Protein AF-A0A7C4WQ08-F1 (afdb_monomer)

Solvent-accessible surface area (backbone atoms only — not comparable to full-atom values): 6028 Å² total; per-residue (Å²): 143,66,75,68,60,58,59,48,49,52,58,54,61,70,52,53,76,47,45,64,95,51,55,72,70,56,39,48,54,54,47,54,58,46,60,77,45,36,67,97,48,46,87,74,25,40,64,49,43,54,53,48,46,37,44,53,50,49,30,46,75,42,55,62,70,57,21,32,65,62,31,47,88,72,72,49,81,66,63,93,60,49,81,80,47,53,57,66,55,43,44,55,50,49,57,58,75,47,63,82,63,71,97

Secondary structure (DSSP, 8-state):
--HHHHHHHHHHHT-GGGTTT--HHHHHHHHHHHHHHHTT-HHHHHHHHHHHHHHHHHHHHS-HHHHHHHHGGGT-PPPTTGGGS-HHHHHHHHHHHTTT---

Structure (mmCIF, N/CA/C/O backbone):
data_AF-A0A7C4WQ08-F1
#
_entry.id   AF-A0A7C4WQ08-F1
#
loop_
_atom_site.group_PDB
_atom_site.id
_atom_site.type_symbol
_atom_site.label_atom_id
_atom_site.label_alt_id
_atom_site.label_comp_id
_atom_site.label_asym_id
_atom_site.label_entity_id
_atom_site.label_seq_id
_atom_site.pdbx_PDB_ins_code
_atom_site.Cartn_x
_atom_site.Cartn_y
_atom_site.Cartn_z
_atom_site.occupancy
_atom_site.B_iso_or_equiv
_atom_site.auth_seq_id
_atom_site.auth_comp_id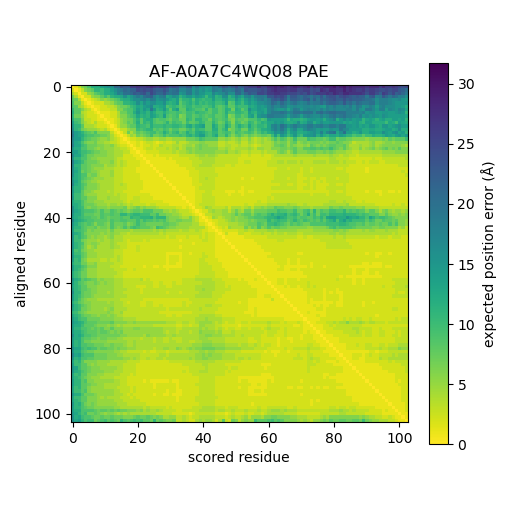
_atom_site.auth_asym_id
_atom_site.auth_atom_id
_atom_site.pdbx_PDB_model_num
ATOM 1 N N . MET A 1 1 ? 23.409 -1.291 -19.368 1.00 43.81 1 MET A N 1
ATOM 2 C CA . MET A 1 1 ? 22.292 -0.513 -19.955 1.00 43.81 1 MET A CA 1
ATOM 3 C C . MET A 1 1 ? 21.273 -0.288 -18.831 1.00 43.81 1 MET A C 1
ATOM 5 O O . MET A 1 1 ? 20.201 -0.866 -18.858 1.00 43.81 1 MET A O 1
ATOM 9 N N . GLU A 1 2 ? 21.654 0.470 -17.793 1.00 49.09 2 GLU A N 1
ATOM 10 C CA . GLU A 1 2 ? 20.927 0.562 -16.500 1.00 49.09 2 GLU A CA 1
ATOM 11 C C . GLU A 1 2 ? 20.239 1.925 -16.268 1.00 49.09 2 GLU A C 1
ATOM 13 O O . GLU A 1 2 ? 19.406 2.061 -15.383 1.00 49.09 2 GLU A O 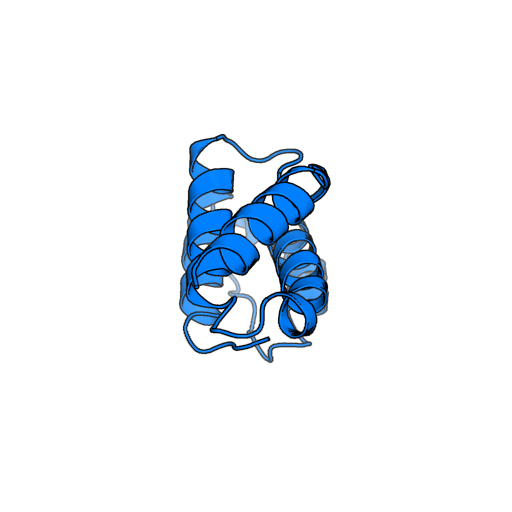1
ATOM 18 N N . LEU A 1 3 ? 20.490 2.908 -17.142 1.00 49.03 3 LEU A N 1
ATOM 19 C CA . LEU A 1 3 ? 20.025 4.301 -17.027 1.00 49.03 3 LEU A CA 1
ATOM 20 C C . LEU A 1 3 ? 18.494 4.507 -17.068 1.00 49.03 3 LEU A C 1
ATOM 22 O O . LEU A 1 3 ? 18.016 5.591 -16.753 1.00 49.03 3 LEU A O 1
ATOM 26 N N . ASN A 1 4 ? 17.701 3.512 -17.484 1.00 55.69 4 ASN A N 1
ATOM 27 C CA . ASN A 1 4 ? 16.247 3.684 -17.643 1.00 55.69 4 ASN A CA 1
ATOM 28 C C . ASN A 1 4 ? 15.447 3.424 -16.357 1.00 55.69 4 ASN A C 1
ATOM 30 O O . ASN A 1 4 ? 14.335 3.937 -16.235 1.00 55.69 4 ASN A O 1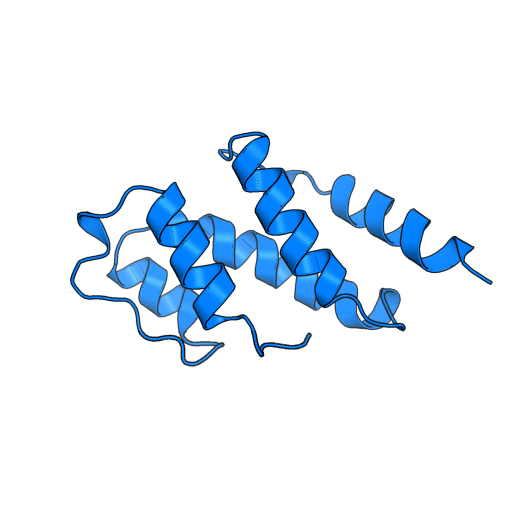
ATOM 34 N N . SER A 1 5 ? 15.980 2.630 -15.427 1.00 55.00 5 SER A N 1
ATOM 35 C CA . SER A 1 5 ? 15.294 2.284 -14.176 1.00 55.00 5 SER A CA 1
ATOM 36 C C . SER A 1 5 ? 15.371 3.435 -13.168 1.00 55.00 5 SER A C 1
ATOM 38 O O . SER A 1 5 ? 14.371 3.770 -12.538 1.00 55.00 5 SER A O 1
ATOM 40 N N . GLU A 1 6 ? 16.538 4.082 -13.077 1.00 61.03 6 GLU A N 1
ATOM 41 C CA . GLU A 1 6 ? 16.819 5.187 -12.148 1.00 61.03 6 GLU A CA 1
ATOM 42 C C . GLU A 1 6 ? 16.037 6.460 -12.500 1.00 61.03 6 GLU A C 1
ATOM 44 O O . GLU A 1 6 ? 15.312 6.976 -11.656 1.00 61.03 6 GLU A O 1
ATOM 49 N N . MET A 1 7 ? 16.041 6.899 -13.766 1.00 63.81 7 MET A N 1
ATOM 50 C CA . MET A 1 7 ? 15.232 8.057 -14.198 1.00 63.81 7 MET A CA 1
ATOM 51 C C . MET A 1 7 ? 13.722 7.850 -14.009 1.00 63.81 7 MET A C 1
ATOM 53 O O . MET A 1 7 ? 12.949 8.801 -13.876 1.00 63.81 7 MET A O 1
ATOM 57 N N . TRP A 1 8 ? 13.255 6.602 -14.072 1.00 65.56 8 TRP A N 1
ATOM 58 C CA . TRP A 1 8 ? 11.844 6.310 -13.860 1.00 65.56 8 TRP A CA 1
ATOM 59 C C . TRP A 1 8 ? 11.471 6.350 -12.376 1.00 65.56 8 TRP A C 1
ATOM 61 O O . TRP A 1 8 ? 10.416 6.882 -12.028 1.00 65.56 8 TRP A O 1
ATOM 71 N N . LEU A 1 9 ? 12.350 5.842 -11.512 1.00 64.19 9 LEU A N 1
ATOM 72 C CA . LEU A 1 9 ? 12.237 6.025 -10.070 1.00 64.19 9 LEU A CA 1
ATOM 73 C C . LEU A 1 9 ? 12.179 7.499 -9.711 1.00 64.19 9 LEU A C 1
ATOM 75 O O . LEU A 1 9 ? 11.252 7.897 -9.018 1.00 64.19 9 LEU A O 1
ATOM 79 N N . GLU A 1 10 ? 13.080 8.311 -10.258 1.00 65.94 10 GLU A N 1
ATOM 80 C CA . GLU A 1 10 ? 13.058 9.765 -10.080 1.00 65.94 10 GLU A CA 1
ATOM 81 C C . GLU A 1 10 ? 11.698 10.362 -10.475 1.00 65.94 10 GLU A C 1
ATOM 83 O O . GLU A 1 10 ? 11.117 11.105 -9.694 1.00 65.94 10 GLU A O 1
ATOM 88 N N . ARG A 1 11 ? 11.094 9.941 -11.596 1.00 68.31 11 ARG A N 1
ATOM 89 C CA . ARG A 1 11 ? 9.741 10.385 -12.001 1.00 68.31 11 ARG A CA 1
ATOM 90 C C . ARG A 1 11 ? 8.589 9.878 -11.127 1.00 68.31 11 ARG A C 1
ATOM 92 O O . ARG A 1 11 ? 7.551 10.534 -11.064 1.00 68.31 11 ARG A O 1
ATOM 99 N N . ILE A 1 12 ? 8.700 8.707 -10.498 1.00 66.50 12 ILE A N 1
ATOM 100 C CA . ILE A 1 12 ? 7.738 8.282 -9.463 1.00 66.50 12 ILE A CA 1
ATOM 101 C C . ILE A 1 12 ? 7.914 9.122 -8.201 1.00 66.50 12 ILE A C 1
ATOM 103 O O . ILE A 1 12 ? 6.925 9.485 -7.563 1.00 66.50 12 ILE A O 1
ATOM 107 N N . LEU A 1 13 ? 9.163 9.400 -7.834 1.00 65.69 13 LEU A N 1
ATOM 108 C CA . LEU A 1 13 ? 9.515 10.187 -6.661 1.00 65.69 13 LEU A CA 1
ATOM 109 C C . LEU A 1 13 ? 9.113 11.660 -6.828 1.00 65.69 13 LEU A C 1
ATOM 111 O O . LEU A 1 13 ? 8.729 12.277 -5.841 1.00 65.69 13 LEU A O 1
ATOM 115 N N . GLU A 1 14 ? 9.095 12.189 -8.057 1.00 68.50 14 GLU A N 1
ATOM 116 C CA . GLU A 1 14 ? 8.547 13.516 -8.383 1.00 68.50 14 GLU A CA 1
ATOM 117 C C . GLU A 1 14 ? 7.051 13.639 -8.040 1.00 68.50 14 GLU A C 1
ATOM 119 O O . GLU A 1 14 ? 6.569 14.721 -7.706 1.00 68.50 14 GLU A O 1
ATOM 124 N N . ASP A 1 15 ? 6.296 12.537 -8.095 1.00 73.50 15 ASP A N 1
ATOM 125 C CA . ASP A 1 15 ? 4.877 12.505 -7.744 1.00 73.50 15 ASP A CA 1
ATOM 126 C C . ASP A 1 15 ? 4.692 12.164 -6.262 1.00 73.50 15 ASP A C 1
ATOM 128 O O . ASP A 1 15 ? 4.256 11.081 -5.885 1.00 73.50 15 ASP A O 1
ATOM 132 N N . GLU A 1 16 ? 4.992 13.120 -5.392 1.00 70.12 16 GLU A N 1
ATOM 133 C CA . GLU A 1 16 ? 4.974 12.948 -3.933 1.00 70.12 16 GLU A CA 1
ATOM 134 C C . GLU A 1 16 ? 3.573 12.689 -3.329 1.00 70.12 16 GLU A C 1
ATOM 136 O O . GLU A 1 16 ? 3.413 12.514 -2.118 1.00 70.12 16 GLU A O 1
ATOM 141 N N . SER A 1 17 ? 2.521 12.634 -4.149 1.00 80.69 17 SER A N 1
ATOM 142 C CA . SER A 1 17 ? 1.156 12.389 -3.672 1.00 80.69 17 SER A CA 1
ATOM 143 C C . SER A 1 17 ? 0.991 11.025 -2.988 1.00 80.69 17 SER A C 1
ATOM 145 O O . SER A 1 17 ? 0.160 10.887 -2.085 1.00 80.69 17 SER A O 1
ATOM 147 N N . TRP A 1 18 ? 1.788 10.022 -3.376 1.00 84.31 18 TRP A N 1
ATOM 148 C CA . TRP A 1 18 ? 1.726 8.684 -2.782 1.00 84.31 18 TRP A CA 1
ATOM 149 C C . TRP A 1 18 ? 2.358 8.619 -1.384 1.00 84.31 18 TRP A C 1
ATOM 151 O O . TRP A 1 18 ? 1.934 7.784 -0.589 1.00 84.31 18 TRP A O 1
ATOM 161 N N . ARG A 1 19 ? 3.309 9.510 -1.057 1.00 86.06 19 ARG A N 1
ATOM 162 C CA . ARG A 1 19 ? 3.956 9.577 0.269 1.00 86.06 19 ARG A CA 1
ATOM 163 C C . ARG A 1 19 ? 3.211 10.456 1.276 1.00 86.06 19 ARG A C 1
ATOM 165 O O . ARG A 1 19 ? 3.555 10.487 2.451 1.00 86.06 19 ARG A O 1
ATOM 172 N N . SER A 1 20 ? 2.194 11.193 0.829 1.00 86.38 20 SER A N 1
ATOM 173 C CA . SER A 1 20 ? 1.459 12.130 1.681 1.00 86.38 20 SER A CA 1
ATOM 174 C C . SER A 1 20 ? 0.803 11.425 2.878 1.00 86.38 20 SER A C 1
ATOM 176 O O . SER A 1 20 ? 0.005 10.497 2.712 1.00 86.38 20 SER A O 1
ATOM 178 N N . GLY A 1 21 ? 1.131 11.890 4.087 1.00 85.19 21 GLY A N 1
ATOM 179 C CA . GLY A 1 21 ? 0.622 11.329 5.341 1.00 85.19 21 GLY A CA 1
ATOM 180 C C . GLY A 1 21 ? 1.252 9.990 5.743 1.00 85.19 21 GLY A C 1
ATOM 181 O O . GLY A 1 21 ? 0.696 9.321 6.610 1.00 85.19 21 GLY A O 1
ATOM 182 N N . LEU A 1 22 ? 2.363 9.591 5.112 1.00 90.31 22 LEU A N 1
ATOM 183 C CA . LEU A 1 22 ? 3.193 8.463 5.537 1.00 90.31 22 LEU A CA 1
ATOM 184 C C . LEU A 1 22 ? 4.386 8.964 6.353 1.00 90.31 22 LEU A C 1
ATOM 186 O O . LEU A 1 22 ? 4.874 10.072 6.129 1.00 90.31 22 LEU A O 1
ATOM 190 N N . THR A 1 23 ? 4.868 8.135 7.276 1.00 92.88 23 THR A N 1
ATOM 191 C CA . THR A 1 23 ? 6.213 8.309 7.839 1.00 92.88 23 THR A CA 1
ATOM 192 C C . THR A 1 23 ? 7.273 7.932 6.801 1.00 92.88 23 THR A C 1
ATOM 194 O O . THR A 1 23 ? 6.976 7.229 5.831 1.00 92.88 23 THR A O 1
ATOM 197 N N . ASP A 1 24 ? 8.520 8.354 7.018 1.00 90.31 24 ASP A N 1
ATOM 198 C CA . ASP A 1 24 ? 9.633 8.011 6.122 1.00 90.31 24 ASP A CA 1
ATOM 199 C C . ASP A 1 24 ? 9.800 6.488 5.987 1.00 90.31 24 ASP A C 1
ATOM 201 O O . ASP A 1 24 ? 9.907 5.974 4.876 1.00 90.31 24 ASP A O 1
ATOM 205 N N . GLU A 1 25 ? 9.701 5.751 7.097 1.00 92.94 25 GLU A N 1
ATOM 206 C CA . GLU A 1 25 ? 9.778 4.283 7.110 1.00 92.94 25 GLU A CA 1
ATOM 207 C C . GLU A 1 25 ? 8.641 3.630 6.302 1.00 92.94 25 GLU A C 1
ATOM 209 O O . GLU A 1 25 ? 8.859 2.687 5.536 1.00 92.94 25 GLU A O 1
ATOM 214 N N . GLN A 1 26 ? 7.414 4.147 6.420 1.00 93.81 26 GLN A N 1
ATOM 215 C CA . GL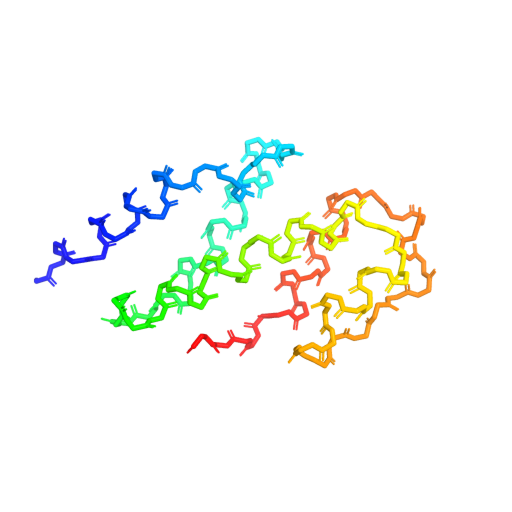N A 1 26 ? 6.261 3.652 5.661 1.00 93.81 26 GLN A CA 1
ATOM 216 C C . GLN A 1 26 ? 6.409 3.926 4.167 1.00 93.81 26 GLN A C 1
ATOM 218 O O . GLN A 1 26 ? 6.113 3.057 3.338 1.00 93.81 26 GLN A O 1
ATOM 223 N N . ALA A 1 27 ? 6.867 5.130 3.822 1.00 91.44 27 ALA A N 1
ATOM 224 C CA . ALA A 1 27 ? 7.120 5.517 2.445 1.00 91.44 27 ALA A CA 1
ATOM 225 C C . ALA A 1 27 ? 8.227 4.652 1.827 1.00 91.44 27 ALA A C 1
ATOM 227 O O . ALA A 1 27 ? 8.060 4.157 0.711 1.00 91.44 27 ALA A O 1
ATOM 228 N N . GLU A 1 28 ? 9.310 4.398 2.564 1.00 90.75 28 GLU A N 1
ATOM 229 C CA . GLU A 1 28 ? 10.402 3.530 2.127 1.00 90.75 28 GLU A CA 1
ATOM 230 C C . GLU A 1 28 ? 9.917 2.098 1.877 1.00 90.75 28 GLU A C 1
ATOM 232 O O . GLU A 1 28 ? 10.158 1.546 0.802 1.00 90.75 28 GLU A O 1
ATOM 237 N N . ARG A 1 29 ? 9.161 1.499 2.806 1.00 92.94 29 ARG A N 1
ATOM 238 C CA . ARG A 1 29 ? 8.615 0.139 2.623 1.00 92.94 29 ARG A CA 1
ATOM 239 C C . ARG A 1 29 ? 7.712 0.036 1.397 1.00 92.94 29 ARG A C 1
ATOM 241 O O . ARG A 1 29 ? 7.797 -0.937 0.642 1.00 92.94 29 ARG A O 1
ATOM 248 N N . LEU A 1 30 ? 6.852 1.030 1.193 1.00 91.81 30 LEU A N 1
ATOM 249 C CA . LEU A 1 30 ? 5.952 1.079 0.046 1.00 91.81 30 LEU A CA 1
ATOM 250 C C . LEU A 1 30 ? 6.731 1.245 -1.274 1.00 91.81 30 LEU A C 1
ATOM 252 O O . LEU A 1 30 ? 6.409 0.586 -2.267 1.00 91.81 30 LEU A O 1
ATOM 256 N N . LEU A 1 31 ? 7.799 2.047 -1.271 1.00 88.94 31 LEU A N 1
ATOM 257 C CA . LEU A 1 31 ? 8.698 2.216 -2.413 1.00 88.94 31 LEU A CA 1
ATOM 258 C C . LEU A 1 31 ? 9.461 0.925 -2.740 1.00 88.94 31 LEU A C 1
ATOM 260 O O . LEU A 1 31 ? 9.487 0.514 -3.899 1.00 88.94 31 LEU A O 1
ATOM 264 N N . GLN A 1 32 ? 10.023 0.246 -1.737 1.00 90.06 32 GLN A N 1
ATOM 265 C CA . GLN A 1 32 ? 10.710 -1.042 -1.910 1.00 90.06 32 GLN A CA 1
ATOM 266 C C . GLN A 1 32 ? 9.775 -2.106 -2.503 1.00 90.06 32 GLN A C 1
ATOM 268 O O . GLN A 1 32 ? 10.154 -2.864 -3.400 1.00 90.06 32 GLN A O 1
ATOM 273 N N . TRP A 1 33 ? 8.513 -2.126 -2.069 1.00 92.38 33 TRP A N 1
ATOM 274 C CA . TRP A 1 33 ? 7.495 -2.991 -2.661 1.00 92.38 33 TRP A CA 1
ATOM 275 C C . TRP A 1 33 ? 7.237 -2.663 -4.142 1.00 92.38 33 TRP A C 1
ATOM 277 O O . TRP A 1 33 ? 7.108 -3.583 -4.957 1.00 92.38 33 TRP A O 1
ATOM 287 N N . ALA A 1 34 ? 7.197 -1.382 -4.517 1.00 89.50 34 ALA A N 1
ATOM 288 C CA . ALA A 1 34 ? 7.006 -0.960 -5.907 1.00 89.50 34 ALA A CA 1
ATOM 289 C C . ALA A 1 34 ? 8.203 -1.346 -6.787 1.00 89.50 34 ALA A C 1
ATOM 291 O O . ALA A 1 34 ? 8.034 -1.880 -7.884 1.00 89.50 34 ALA A O 1
ATOM 292 N N . LEU A 1 35 ? 9.412 -1.118 -6.271 1.00 85.44 35 LEU A N 1
ATOM 293 C CA . LEU A 1 35 ? 10.686 -1.435 -6.913 1.00 85.44 35 LEU A CA 1
ATOM 294 C C . LEU A 1 35 ? 10.796 -2.909 -7.286 1.00 85.44 35 LEU A C 1
ATOM 296 O O . LEU A 1 35 ? 11.131 -3.237 -8.423 1.00 85.44 35 LEU A O 1
ATOM 300 N N . ALA A 1 36 ? 10.412 -3.797 -6.367 1.00 88.06 36 ALA A N 1
ATOM 301 C CA . ALA A 1 36 ? 10.393 -5.237 -6.609 1.00 88.06 36 ALA A CA 1
ATOM 302 C C . ALA A 1 36 ? 9.447 -5.659 -7.757 1.00 88.06 36 ALA A C 1
ATOM 304 O O . ALA A 1 36 ? 9.536 -6.785 -8.247 1.00 88.06 36 ALA A O 1
ATOM 305 N N . ARG A 1 37 ? 8.537 -4.774 -8.189 1.00 88.25 37 ARG A N 1
ATOM 306 C CA . ARG A 1 37 ? 7.498 -5.035 -9.201 1.00 88.25 37 ARG A CA 1
ATOM 307 C C . ARG A 1 37 ? 7.651 -4.244 -10.490 1.00 88.25 37 ARG A C 1
ATOM 309 O O . ARG A 1 37 ? 6.997 -4.595 -11.466 1.00 88.25 37 ARG A O 1
ATOM 316 N N . ALA A 1 38 ? 8.505 -3.223 -10.523 1.00 82.81 38 ALA A N 1
ATOM 317 C CA . ALA A 1 38 ? 8.777 -2.437 -11.730 1.00 82.81 38 ALA A CA 1
ATOM 318 C C . ALA A 1 38 ? 9.205 -3.317 -12.911 1.00 82.81 38 ALA A C 1
ATOM 320 O O . ALA A 1 38 ? 8.834 -3.039 -14.056 1.00 82.81 38 ALA A O 1
ATOM 321 N N . GLY A 1 39 ? 9.910 -4.417 -12.619 1.00 76.75 39 GLY A N 1
ATOM 322 C CA . GLY A 1 39 ? 10.397 -5.345 -13.631 1.00 76.75 39 GLY A CA 1
ATOM 323 C C . GLY A 1 39 ? 11.345 -4.657 -14.625 1.00 76.75 39 GLY A C 1
ATOM 324 O O . GLY A 1 39 ? 11.850 -3.567 -14.354 1.00 76.75 39 GLY A O 1
ATOM 325 N N . PRO A 1 40 ? 11.607 -5.272 -15.791 1.00 76.50 40 PRO A N 1
ATOM 326 C CA . PRO A 1 40 ? 12.517 -4.707 -16.788 1.00 76.50 40 PRO A CA 1
ATOM 327 C C . PRO A 1 40 ? 11.892 -3.594 -17.654 1.00 76.50 40 PRO A C 1
ATOM 329 O O . PRO A 1 40 ? 12.615 -2.940 -18.405 1.00 76.50 40 PRO A O 1
ATOM 332 N N . HIS A 1 41 ? 10.574 -3.357 -17.563 1.00 73.06 41 HIS A N 1
ATOM 333 C CA . HIS A 1 41 ? 9.828 -2.426 -18.427 1.00 73.06 41 HIS A CA 1
ATOM 334 C C . HIS A 1 41 ? 9.121 -1.305 -17.637 1.00 73.06 41 HIS A C 1
ATOM 336 O O . HIS A 1 41 ? 7.896 -1.177 -17.691 1.00 73.06 41 HIS A O 1
ATOM 342 N N . PRO A 1 42 ? 9.870 -0.430 -16.941 1.00 70.31 42 PRO A N 1
ATOM 343 C CA . PRO A 1 42 ? 9.304 0.586 -16.046 1.00 70.31 42 PRO A CA 1
ATOM 344 C C . PRO A 1 42 ? 8.374 1.596 -16.742 1.00 70.31 42 PRO A C 1
ATOM 346 O O . PRO A 1 42 ? 7.449 2.130 -16.134 1.00 70.31 42 PRO A O 1
ATOM 349 N N . LYS A 1 43 ? 8.567 1.849 -18.044 1.00 72.94 43 LYS A N 1
ATOM 350 C CA . LYS A 1 43 ? 7.685 2.736 -18.824 1.00 72.94 43 LYS A CA 1
ATOM 351 C C . LYS A 1 43 ? 6.268 2.181 -18.987 1.00 72.94 43 LYS A C 1
ATOM 353 O O . LYS A 1 43 ? 5.332 2.965 -19.096 1.00 72.94 43 LYS A O 1
ATOM 358 N N . GLU A 1 44 ? 6.1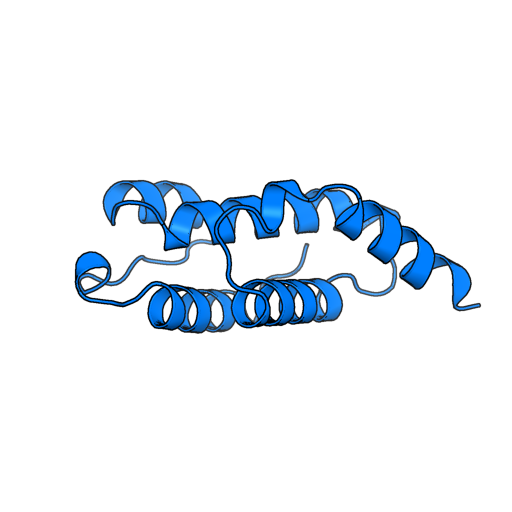25 0.860 -19.009 1.00 77.44 44 GLU A N 1
ATOM 359 C CA . GLU A 1 44 ? 4.846 0.171 -19.204 1.00 77.44 44 GLU A CA 1
ATOM 360 C C . GLU A 1 44 ? 4.166 -0.086 -17.858 1.00 77.44 44 GLU A C 1
ATOM 362 O O . GLU A 1 44 ? 2.983 0.203 -17.685 1.00 77.44 44 GLU A O 1
ATOM 367 N N . THR A 1 45 ? 4.938 -0.533 -16.867 1.00 82.06 45 THR A N 1
ATOM 368 C CA . THR A 1 45 ? 4.437 -0.871 -15.528 1.00 82.06 45 THR A CA 1
ATOM 369 C C . THR A 1 45 ? 4.215 0.355 -14.647 1.00 82.06 45 THR A C 1
ATOM 371 O O . THR A 1 45 ? 3.532 0.294 -13.621 1.00 82.06 45 THR A O 1
ATOM 374 N N . GLY A 1 46 ? 4.775 1.503 -15.026 1.00 82.06 46 GLY A N 1
ATOM 375 C CA . GLY A 1 46 ? 4.950 2.569 -14.066 1.00 82.06 46 GLY A CA 1
ATOM 376 C C . GLY A 1 46 ? 3.701 3.343 -13.667 1.00 82.06 46 GLY A C 1
ATOM 377 O O . GLY A 1 46 ? 3.558 3.760 -12.517 1.00 82.06 46 GLY A O 1
ATOM 378 N N . GLU A 1 47 ? 2.756 3.499 -14.589 1.00 84.88 47 GLU A N 1
ATOM 379 C CA . GLU A 1 47 ? 1.454 4.090 -14.272 1.00 84.88 47 GLU A CA 1
ATOM 380 C C . GLU A 1 47 ? 0.600 3.151 -13.414 1.00 84.88 47 GLU A C 1
ATOM 382 O O . GLU A 1 47 ? -0.149 3.600 -12.545 1.00 84.88 47 GLU A O 1
ATOM 387 N N . ALA A 1 48 ? 0.711 1.839 -13.636 1.00 89.19 48 ALA A N 1
ATOM 388 C CA . ALA A 1 48 ? 0.057 0.844 -12.794 1.00 89.19 48 ALA A CA 1
ATOM 389 C C . ALA A 1 48 ? 0.638 0.873 -11.372 1.00 89.19 48 ALA A C 1
ATOM 391 O O . ALA A 1 48 ? -0.121 0.899 -10.404 1.00 89.19 48 ALA A O 1
ATOM 392 N N . LEU A 1 49 ? 1.964 0.987 -11.237 1.00 89.50 49 LEU A N 1
ATOM 393 C CA . LEU A 1 49 ? 2.621 1.118 -9.937 1.00 89.50 49 LEU A CA 1
ATOM 394 C C . LEU A 1 49 ? 2.221 2.397 -9.207 1.00 89.50 49 LEU A C 1
ATOM 396 O O . LEU A 1 49 ? 1.813 2.311 -8.055 1.00 89.50 49 LEU A O 1
ATOM 400 N N . ARG A 1 50 ? 2.226 3.567 -9.858 1.00 87.69 50 ARG A N 1
ATOM 401 C CA . ARG A 1 50 ? 1.773 4.817 -9.211 1.00 87.69 50 ARG A CA 1
ATOM 402 C C . ARG A 1 50 ? 0.340 4.724 -8.694 1.00 87.69 50 ARG A C 1
ATOM 404 O O . ARG A 1 50 ? 0.060 5.135 -7.565 1.00 87.69 50 ARG A O 1
ATOM 411 N N . ARG A 1 51 ? -0.565 4.149 -9.491 1.00 90.50 51 ARG A N 1
ATOM 412 C CA . ARG A 1 51 ? -1.951 3.900 -9.067 1.00 90.50 51 ARG A CA 1
ATOM 413 C C . ARG A 1 51 ? -2.013 2.934 -7.889 1.00 90.50 51 ARG A C 1
ATOM 415 O O . ARG A 1 51 ? -2.747 3.204 -6.940 1.00 90.50 51 ARG A O 1
ATOM 422 N N . ALA A 1 52 ? -1.211 1.871 -7.910 1.00 92.94 52 ALA A N 1
ATOM 423 C CA . ALA A 1 52 ? -1.127 0.928 -6.805 1.00 92.94 52 ALA A CA 1
ATOM 424 C C . ALA A 1 52 ? -0.633 1.597 -5.512 1.00 92.94 52 ALA A C 1
ATOM 426 O O . ALA A 1 52 ? -1.284 1.447 -4.482 1.00 92.94 52 ALA A O 1
ATOM 427 N N . LEU A 1 53 ? 0.434 2.406 -5.563 1.00 92.50 53 LEU A N 1
ATOM 428 C CA . LEU A 1 53 ? 0.963 3.108 -4.385 1.00 92.50 53 LEU A CA 1
ATOM 429 C C . LEU A 1 53 ? -0.079 4.039 -3.761 1.00 92.50 53 LEU A C 1
ATOM 431 O O . LEU A 1 53 ? -0.321 3.980 -2.556 1.00 92.50 53 LEU A O 1
ATOM 435 N N . ARG A 1 54 ? -0.755 4.854 -4.582 1.00 92.44 54 ARG A N 1
ATOM 436 C CA . ARG A 1 54 ? -1.826 5.746 -4.108 1.00 92.44 54 ARG A CA 1
ATOM 437 C C . ARG A 1 54 ? -2.972 4.970 -3.475 1.00 92.44 54 ARG A C 1
ATOM 439 O O . ARG A 1 54 ? -3.461 5.359 -2.419 1.00 92.44 54 ARG A O 1
ATOM 446 N N . ARG A 1 55 ? -3.386 3.873 -4.105 1.00 94.81 55 ARG A N 1
ATOM 447 C CA . ARG A 1 55 ? -4.495 3.043 -3.635 1.00 94.81 55 ARG A CA 1
ATOM 448 C C . ARG A 1 55 ? -4.165 2.321 -2.332 1.00 94.81 55 ARG A C 1
ATOM 450 O O . ARG A 1 55 ? -4.995 2.337 -1.430 1.00 94.81 55 ARG A O 1
ATOM 457 N N . ILE A 1 56 ? -2.956 1.773 -2.193 1.00 95.19 56 ILE A N 1
ATOM 458 C CA . ILE A 1 56 ? -2.471 1.191 -0.931 1.00 95.19 56 ILE A CA 1
ATOM 459 C C . ILE A 1 56 ? -2.460 2.269 0.158 1.00 95.19 56 ILE A C 1
ATOM 461 O O . ILE A 1 56 ? -3.030 2.068 1.229 1.00 95.19 56 ILE A O 1
ATOM 465 N N . ARG A 1 57 ? -1.894 3.449 -0.130 1.00 94.69 57 ARG A N 1
ATOM 466 C CA . ARG A 1 57 ? -1.855 4.582 0.810 1.00 94.69 57 ARG A CA 1
ATOM 467 C C . ARG A 1 57 ? -3.238 5.039 1.260 1.00 94.69 57 ARG A C 1
ATOM 469 O O . ARG A 1 57 ? -3.437 5.299 2.445 1.00 94.69 57 ARG A O 1
ATOM 476 N N . GLN A 1 58 ? -4.187 5.130 0.336 1.00 94.81 58 GLN A N 1
ATOM 477 C CA . GLN A 1 58 ? -5.575 5.456 0.653 1.00 94.81 58 GLN A CA 1
ATOM 478 C C . GLN A 1 58 ? -6.213 4.363 1.510 1.00 94.81 58 GLN A C 1
ATOM 480 O O . GLN A 1 58 ? -6.773 4.679 2.554 1.00 94.81 58 GLN A O 1
ATOM 485 N N . ALA A 1 59 ? -6.068 3.092 1.126 1.00 95.94 59 ALA A N 1
ATOM 486 C CA . ALA A 1 59 ? -6.681 1.975 1.834 1.00 95.94 59 ALA A CA 1
ATOM 487 C C . ALA A 1 59 ? -6.231 1.914 3.299 1.00 95.94 59 ALA A C 1
ATOM 489 O O . ALA A 1 59 ? -7.082 1.805 4.176 1.00 95.94 59 ALA A O 1
ATOM 490 N N . MET A 1 60 ? -4.931 2.077 3.588 1.00 94.44 60 MET A N 1
ATOM 491 C CA . MET A 1 60 ? -4.400 2.046 4.966 1.00 94.44 60 MET A CA 1
ATOM 492 C C . MET A 1 60 ? -5.101 3.023 5.910 1.00 94.44 60 MET A C 1
ATOM 494 O O . MET A 1 60 ? -5.310 2.719 7.085 1.00 94.44 60 MET A O 1
ATOM 498 N N . GLN A 1 61 ? -5.419 4.209 5.398 1.00 93.56 61 GLN A N 1
ATOM 499 C CA . GLN A 1 61 ? -5.969 5.318 6.173 1.00 93.56 61 GLN A CA 1
ATOM 500 C C . GLN A 1 61 ? -7.503 5.319 6.179 1.00 93.56 61 GLN A C 1
ATOM 502 O O . GLN A 1 61 ? -8.109 6.080 6.929 1.00 93.56 61 GLN A O 1
ATOM 507 N N . ALA A 1 62 ? -8.124 4.486 5.347 1.00 95.56 62 ALA A N 1
ATOM 508 C CA . ALA A 1 62 ? -9.559 4.465 5.151 1.00 95.56 62 ALA A CA 1
ATOM 509 C C . ALA A 1 62 ? -10.284 3.603 6.195 1.00 95.56 62 ALA A C 1
ATOM 511 O O . ALA A 1 62 ? -9.683 2.790 6.915 1.00 95.56 62 ALA A O 1
ATOM 512 N N . SER A 1 63 ? -11.606 3.769 6.236 1.00 96.81 63 SER A N 1
ATOM 513 C CA . SER A 1 63 ? -12.495 2.824 6.913 1.00 96.81 63 SER A CA 1
ATOM 514 C C . SER A 1 63 ? -12.384 1.422 6.301 1.00 96.81 63 SER A C 1
ATOM 516 O O . SER A 1 63 ? -11.834 1.232 5.213 1.00 96.81 63 SER A O 1
ATOM 518 N N . ARG A 1 64 ? -12.926 0.413 6.990 1.00 96.56 64 ARG A N 1
ATOM 519 C CA . ARG A 1 64 ? -12.926 -0.966 6.488 1.00 96.56 64 ARG A CA 1
ATOM 520 C C . ARG A 1 64 ? -13.682 -1.085 5.162 1.00 96.56 64 ARG A C 1
ATOM 522 O O . ARG A 1 64 ? -13.216 -1.769 4.253 1.00 96.56 64 ARG A O 1
ATOM 529 N N . GLU A 1 65 ? -14.834 -0.432 5.052 1.00 96.69 65 GLU A N 1
ATOM 530 C CA . GLU A 1 65 ? -15.687 -0.446 3.862 1.00 96.69 65 GLU A CA 1
ATOM 531 C C . GLU A 1 65 ? -14.978 0.197 2.664 1.00 96.69 65 GLU A C 1
ATOM 5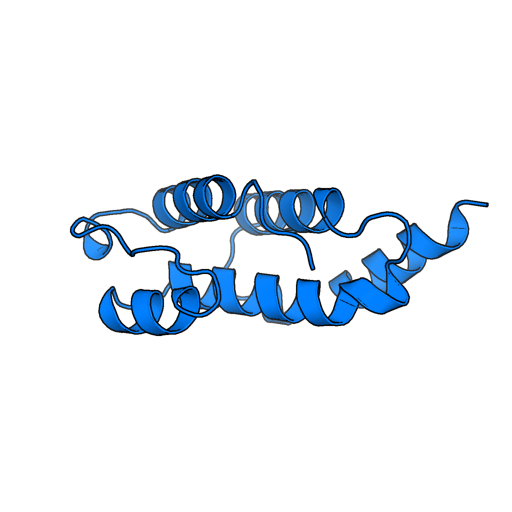33 O O . GLU A 1 65 ? -14.934 -0.379 1.577 1.00 96.69 65 GLU A O 1
ATOM 538 N N . GLU A 1 66 ? -14.363 1.360 2.867 1.00 97.12 66 GLU A N 1
ATOM 539 C CA . GLU A 1 66 ? -13.594 2.050 1.829 1.00 97.12 66 GLU A CA 1
ATOM 540 C C . GLU A 1 66 ? -12.340 1.273 1.426 1.00 97.12 66 GLU A C 1
ATOM 542 O O . GLU A 1 66 ? -12.063 1.134 0.233 1.00 97.12 66 GLU A O 1
ATOM 547 N N . ALA A 1 67 ? -11.611 0.708 2.393 1.00 96.75 67 ALA A N 1
ATOM 548 C CA . ALA A 1 67 ? -10.480 -0.167 2.111 1.00 96.75 67 ALA A CA 1
ATOM 549 C C . ALA A 1 67 ? -10.920 -1.377 1.273 1.00 96.75 67 ALA A C 1
ATOM 551 O O . ALA A 1 67 ? -10.236 -1.739 0.318 1.00 96.75 67 ALA A O 1
ATOM 552 N N . ALA A 1 68 ? -12.087 -1.965 1.559 1.00 96.75 68 ALA A N 1
ATOM 553 C CA . ALA A 1 68 ? -12.606 -3.095 0.793 1.00 96.75 68 ALA A CA 1
ATOM 554 C C . ALA A 1 68 ? -12.916 -2.707 -0.658 1.00 96.75 68 ALA A C 1
ATOM 556 O O . ALA A 1 68 ? -12.575 -3.456 -1.572 1.00 96.75 68 ALA A O 1
ATOM 557 N N . MET A 1 69 ? -13.487 -1.521 -0.888 1.00 97.06 69 MET A N 1
ATOM 558 C CA . MET A 1 69 ? -13.706 -1.006 -2.245 1.00 97.06 69 MET A CA 1
ATOM 559 C C . MET A 1 69 ? -12.390 -0.767 -2.989 1.00 97.06 69 MET A C 1
ATOM 561 O O . MET A 1 69 ? -12.271 -1.112 -4.164 1.00 97.06 69 MET A O 1
ATOM 565 N N . LEU A 1 70 ? -11.391 -0.194 -2.312 1.00 96.19 70 LEU A N 1
ATOM 566 C CA . LEU A 1 70 ? -10.086 0.087 -2.907 1.00 96.19 70 LEU A CA 1
ATOM 567 C C . LEU A 1 70 ? -9.335 -1.200 -3.269 1.00 96.19 70 LEU A C 1
ATOM 569 O O . LEU A 1 70 ? -8.726 -1.257 -4.332 1.00 96.19 70 LEU A O 1
ATOM 573 N N . LEU A 1 71 ? -9.393 -2.228 -2.422 1.00 95.75 71 LEU A N 1
ATOM 574 C CA . LEU A 1 71 ? -8.656 -3.483 -2.609 1.00 95.75 71 LEU A CA 1
ATOM 575 C C . LEU A 1 71 ? -9.397 -4.531 -3.455 1.00 95.75 71 LEU A C 1
ATOM 577 O O . LEU A 1 71 ? -8.792 -5.530 -3.851 1.00 95.75 71 LEU A O 1
ATOM 581 N N . ALA A 1 72 ? -10.671 -4.297 -3.787 1.00 94.06 72 ALA A N 1
ATOM 582 C CA . ALA A 1 72 ? -11.483 -5.210 -4.592 1.00 94.06 72 ALA A CA 1
ATOM 583 C C . ALA A 1 72 ? -10.873 -5.511 -5.973 1.00 94.06 72 ALA A C 1
ATOM 585 O O . ALA A 1 72 ? -10.988 -6.637 -6.453 1.00 94.06 72 ALA A O 1
ATOM 586 N N . GLU A 1 73 ? -10.176 -4.545 -6.584 1.00 91.62 73 GLU A N 1
ATOM 587 C CA . GLU A 1 73 ? -9.498 -4.720 -7.881 1.00 91.62 73 GLU A CA 1
ATOM 588 C C . GLU A 1 73 ? -8.443 -5.839 -7.850 1.00 91.62 73 GLU A C 1
ATOM 590 O O . GLU A 1 73 ? -8.194 -6.492 -8.861 1.00 91.62 73 GLU A O 1
ATOM 595 N N . TRP A 1 74 ? -7.863 -6.106 -6.678 1.00 95.06 74 TRP A N 1
ATOM 596 C CA . TRP A 1 74 ? -6.869 -7.159 -6.474 1.00 95.06 74 TRP A CA 1
ATOM 597 C C . TRP A 1 74 ? -7.443 -8.417 -5.818 1.00 95.06 74 TRP A C 1
ATOM 599 O O . TRP A 1 74 ? -6.681 -9.307 -5.448 1.00 95.06 74 TRP A O 1
ATOM 609 N N . ALA A 1 75 ? -8.770 -8.497 -5.657 1.00 94.50 75 ALA A N 1
ATOM 610 C CA . ALA A 1 75 ? -9.457 -9.577 -4.947 1.00 94.50 75 ALA A CA 1
ATOM 611 C C . ALA A 1 75 ? -8.893 -9.835 -3.532 1.00 94.50 75 ALA A C 1
ATOM 613 O O . ALA A 1 75 ? -8.908 -10.965 -3.042 1.00 94.50 75 ALA A O 1
ATOM 614 N N . VAL A 1 76 ? -8.396 -8.784 -2.871 1.00 94.00 76 VAL A N 1
ATOM 615 C CA . VAL A 1 76 ? -7.812 -8.857 -1.528 1.00 94.00 76 VAL A CA 1
ATOM 616 C C . VAL A 1 76 ? -8.904 -8.560 -0.487 1.00 94.00 76 VAL A C 1
ATOM 618 O O . VAL A 1 76 ? -9.384 -7.427 -0.417 1.00 94.00 76 VAL A O 1
ATOM 621 N N . PRO A 1 77 ? -9.329 -9.549 0.324 1.00 94.19 77 PRO A N 1
ATOM 622 C CA . PRO A 1 77 ? -10.398 -9.354 1.298 1.00 94.19 77 PRO A CA 1
ATOM 623 C C . PRO A 1 77 ? -9.892 -8.604 2.531 1.00 94.19 77 PRO A C 1
ATOM 625 O O . PRO A 1 77 ? -8.921 -9.023 3.158 1.00 94.19 77 PRO A O 1
ATOM 628 N N . VAL A 1 78 ? -10.579 -7.526 2.920 1.00 95.56 78 VAL A N 1
ATOM 629 C CA . VAL A 1 78 ? -10.205 -6.748 4.111 1.00 95.56 78 VAL A CA 1
ATOM 630 C C . VAL A 1 78 ? -10.591 -7.489 5.402 1.00 95.56 78 VAL A C 1
ATOM 632 O O . VAL A 1 78 ? -11.769 -7.833 5.578 1.00 95.56 78 VAL A O 1
ATOM 635 N N . PRO A 1 79 ? -9.639 -7.696 6.332 1.00 95.62 79 PRO A N 1
ATOM 636 C CA . PRO A 1 79 ? -9.876 -8.367 7.608 1.00 95.62 79 PRO A CA 1
ATOM 637 C C . PRO A 1 79 ? -10.947 -7.673 8.471 1.00 95.62 79 PRO A C 1
ATOM 639 O O . PRO A 1 79 ? -11.098 -6.448 8.409 1.00 95.62 79 PRO A O 1
ATOM 642 N N . PRO A 1 80 ? -11.720 -8.416 9.283 1.00 94.12 80 PRO A N 1
ATOM 643 C CA . PRO A 1 80 ? -12.699 -7.822 10.196 1.00 94.12 80 PRO A CA 1
ATOM 644 C C . PRO A 1 80 ? -12.058 -6.925 11.268 1.00 94.12 80 PRO A C 1
ATOM 646 O O . PRO A 1 80 ? -12.657 -5.933 11.678 1.00 94.12 80 PRO A O 1
ATOM 649 N N . GLU A 1 81 ? -10.815 -7.203 11.653 1.00 95.88 81 GLU A N 1
ATOM 650 C CA . GLU A 1 81 ? -10.046 -6.472 12.665 1.00 95.88 81 GLU A CA 1
ATOM 651 C C . GLU A 1 81 ? -9.438 -5.163 12.136 1.00 95.88 81 GLU A C 1
ATOM 653 O O . GLU A 1 81 ? -8.767 -4.464 12.893 1.00 95.88 81 GLU A O 1
ATOM 658 N N . TRP A 1 82 ? -9.683 -4.799 10.870 1.00 96.75 82 TRP A N 1
ATOM 659 C CA . TRP A 1 82 ? -9.041 -3.670 10.181 1.00 96.75 82 TRP A CA 1
ATOM 660 C C . TRP A 1 82 ? -8.968 -2.391 11.016 1.00 96.75 82 TRP A C 1
ATOM 662 O O . TRP A 1 82 ? -7.914 -1.768 11.134 1.00 96.75 82 TRP A O 1
ATOM 672 N N . MET A 1 83 ? -10.086 -2.021 11.644 1.00 97.00 83 MET A N 1
ATOM 673 C CA . MET A 1 83 ? -10.185 -0.786 12.423 1.00 97.00 83 MET A CA 1
ATOM 674 C C . MET A 1 83 ? -9.427 -0.834 13.754 1.00 97.00 83 MET A C 1
ATOM 676 O O . MET A 1 83 ? -9.109 0.222 14.291 1.00 97.00 83 MET A O 1
ATOM 680 N N . SER A 1 84 ? -9.110 -2.027 14.264 1.00 97.06 84 SER A N 1
ATOM 681 C CA . SER A 1 84 ? -8.297 -2.214 15.474 1.00 97.06 84 SER A CA 1
ATOM 682 C C . SER A 1 84 ? -6.791 -2.153 15.205 1.00 97.06 84 SER A C 1
ATOM 684 O O . SER A 1 84 ? -6.017 -1.943 16.133 1.00 97.06 84 SER A O 1
ATOM 686 N N . TRP A 1 85 ? -6.381 -2.308 13.943 1.00 97.69 85 TRP A N 1
ATOM 687 C CA . TRP A 1 85 ? -4.981 -2.262 13.533 1.00 97.69 85 TRP A CA 1
ATOM 688 C C . TRP A 1 85 ? -4.474 -0.833 13.376 1.00 97.69 85 TRP A C 1
ATOM 690 O O . TRP A 1 85 ? -5.181 0.054 12.881 1.00 97.69 85 TRP A O 1
ATOM 700 N N . THR A 1 86 ? -3.20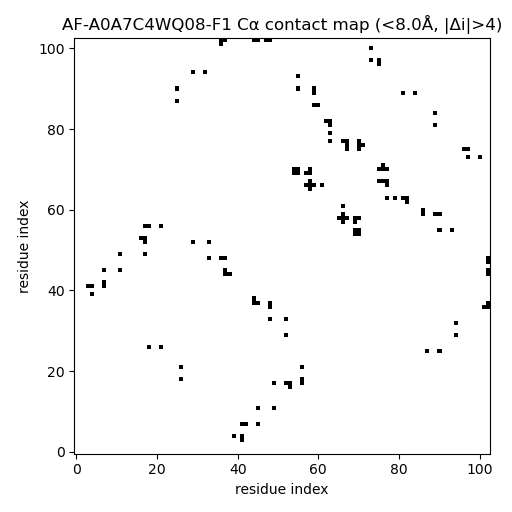7 -0.648 13.722 1.00 96.19 86 THR A N 1
ATOM 701 C CA . THR A 1 86 ? -2.407 0.527 13.382 1.00 96.19 86 THR A CA 1
ATOM 702 C C . THR A 1 86 ? -2.206 0.639 11.868 1.00 96.19 86 THR A C 1
ATOM 704 O O . THR A 1 86 ? -2.351 -0.328 11.116 1.00 96.19 86 THR A O 1
ATOM 707 N N . ILE A 1 87 ? -1.820 1.831 11.401 1.00 94.31 87 ILE A N 1
ATOM 708 C CA . ILE A 1 87 ? -1.4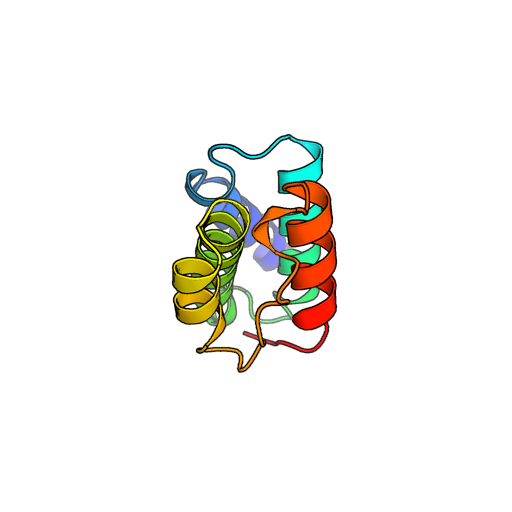65 2.050 9.988 1.00 94.31 87 ILE A CA 1
ATOM 709 C C . ILE A 1 87 ? -0.336 1.102 9.556 1.00 94.31 87 ILE A C 1
ATOM 711 O O . ILE A 1 87 ? -0.375 0.568 8.450 1.00 94.31 87 ILE A O 1
ATOM 715 N N . GLU A 1 88 ? 0.628 0.840 10.438 1.00 95.19 88 GLU A N 1
ATOM 716 C CA . GLU A 1 88 ? 1.780 -0.013 10.143 1.00 95.19 88 GLU A CA 1
ATOM 717 C C . GLU A 1 88 ? 1.404 -1.489 9.950 1.00 95.19 88 GLU A C 1
ATOM 719 O O . GLU A 1 88 ? 1.905 -2.168 9.047 1.00 95.19 88 GLU A O 1
ATOM 724 N N . GLU A 1 89 ? 0.480 -1.990 10.767 1.00 97.25 89 GLU A N 1
ATOM 725 C CA . GLU A 1 89 ? -0.057 -3.346 10.632 1.00 97.25 89 GLU A CA 1
ATOM 726 C C . GLU A 1 89 ? -0.856 -3.490 9.333 1.00 97.25 89 GLU A C 1
ATOM 728 O O . GLU A 1 89 ? -0.666 -4.459 8.593 1.00 97.25 89 GLU A O 1
ATOM 733 N N . ARG A 1 90 ? -1.678 -2.486 8.996 1.00 97.25 90 ARG A N 1
ATOM 734 C CA . ARG A 1 90 ? -2.423 -2.439 7.726 1.00 97.25 90 ARG A CA 1
ATOM 735 C C . ARG A 1 90 ? -1.487 -2.412 6.519 1.00 97.25 90 ARG A C 1
ATOM 737 O O . ARG A 1 90 ? -1.729 -3.147 5.560 1.00 97.25 90 ARG A O 1
ATOM 744 N N . LEU A 1 91 ? -0.418 -1.609 6.569 1.00 96.56 91 LEU A N 1
ATOM 745 C CA . LEU A 1 91 ? 0.618 -1.574 5.533 1.00 96.56 91 LEU A CA 1
ATOM 746 C C . LEU A 1 91 ? 1.229 -2.960 5.360 1.00 96.56 91 LEU A C 1
ATOM 748 O O . LEU A 1 91 ? 1.184 -3.532 4.273 1.00 96.56 91 LEU A O 1
ATOM 752 N N . SER A 1 92 ? 1.764 -3.513 6.448 1.00 96.62 92 SER A N 1
ATOM 753 C CA . SER A 1 92 ? 2.469 -4.794 6.448 1.00 96.62 92 SER A CA 1
ATOM 754 C C . SER A 1 92 ? 1.599 -5.916 5.887 1.00 96.62 92 SER A C 1
ATOM 756 O O . SER A 1 92 ? 2.048 -6.672 5.022 1.00 96.62 92 SER A O 1
ATOM 758 N N . TRP A 1 93 ? 0.339 -5.983 6.317 1.00 97.50 93 TRP A N 1
ATOM 759 C CA . TRP A 1 93 ? -0.620 -6.955 5.810 1.00 97.50 93 TRP A CA 1
ATOM 760 C C . TRP A 1 93 ? -0.895 -6.769 4.311 1.00 97.50 93 TRP A C 1
ATOM 762 O O . TRP A 1 93 ? -0.849 -7.747 3.566 1.00 97.50 93 TRP A O 1
ATOM 772 N N . MET A 1 94 ? -1.114 -5.537 3.835 1.00 97.19 94 MET A N 1
ATOM 773 C CA . MET A 1 94 ? -1.379 -5.293 2.410 1.00 97.19 94 MET A CA 1
ATOM 774 C C . MET A 1 94 ? -0.182 -5.618 1.520 1.00 97.19 94 MET A C 1
ATOM 776 O O . MET A 1 94 ? -0.359 -6.241 0.473 1.00 97.19 94 MET A O 1
ATOM 780 N N . LEU A 1 95 ? 1.034 -5.241 1.927 1.00 96.38 95 LEU A N 1
ATOM 781 C CA . LEU A 1 95 ? 2.243 -5.567 1.163 1.00 96.38 95 LEU A CA 1
ATOM 782 C C . LEU A 1 95 ? 2.429 -7.088 1.045 1.00 96.38 95 LEU A C 1
ATOM 784 O O . LEU A 1 95 ? 2.837 -7.573 -0.013 1.00 96.38 95 LEU A O 1
ATOM 788 N N . GLN A 1 96 ? 2.074 -7.835 2.098 1.00 96.62 96 GLN A N 1
ATOM 789 C CA . GLN A 1 96 ? 2.079 -9.297 2.096 1.00 96.62 96 GLN A CA 1
ATOM 790 C C . GLN A 1 96 ? 0.965 -9.880 1.212 1.00 96.62 96 GLN A C 1
ATOM 792 O O . GLN A 1 96 ? 1.230 -10.779 0.411 1.00 96.62 96 GLN A O 1
ATOM 797 N N . ALA A 1 97 ? -0.264 -9.367 1.314 1.00 96.12 97 ALA A N 1
ATOM 798 C CA . ALA A 1 97 ? -1.403 -9.814 0.508 1.00 96.12 97 ALA A CA 1
ATOM 799 C C . ALA A 1 97 ? -1.169 -9.585 -0.994 1.00 96.12 97 ALA A C 1
ATOM 801 O O . ALA A 1 97 ? -1.527 -10.418 -1.821 1.00 96.12 97 ALA A O 1
ATOM 802 N N . LEU A 1 98 ? -0.490 -8.490 -1.341 1.00 96.25 98 LEU A N 1
ATOM 803 C CA . LEU A 1 98 ? -0.126 -8.134 -2.711 1.00 96.25 98 LEU A CA 1
ATOM 804 C C . LEU A 1 98 ? 1.269 -8.642 -3.107 1.00 96.25 98 LEU A C 1
ATOM 806 O O . LEU A 1 98 ? 1.825 -8.200 -4.116 1.00 96.25 98 LEU A O 1
ATOM 810 N N . SER A 1 99 ? 1.863 -9.564 -2.340 1.00 94.38 99 SER A N 1
ATOM 811 C CA . SER A 1 99 ? 3.214 -10.094 -2.589 1.00 94.38 99 SER A CA 1
ATOM 812 C C . SER A 1 99 ? 3.377 -10.689 -3.997 1.00 94.38 99 SER A C 1
ATOM 814 O O . SER A 1 99 ? 4.430 -10.529 -4.608 1.00 94.38 99 SER A O 1
ATOM 816 N N . SER A 1 100 ? 2.318 -11.293 -4.541 1.00 91.19 100 SER A N 1
ATOM 817 C CA . SER A 1 100 ? 2.288 -11.914 -5.871 1.00 91.19 100 SER A CA 1
ATOM 818 C C . SER A 1 100 ? 1.746 -11.014 -6.988 1.00 91.19 100 SER A C 1
ATOM 820 O O . SER A 1 100 ? 1.832 -11.397 -8.157 1.00 91.19 100 SER A O 1
ATOM 822 N N . TRP A 1 101 ? 1.195 -9.838 -6.663 1.00 92.94 101 TRP A N 1
ATOM 823 C CA . TRP A 1 101 ? 0.649 -8.922 -7.666 1.00 92.94 101 TRP A CA 1
ATOM 824 C C . 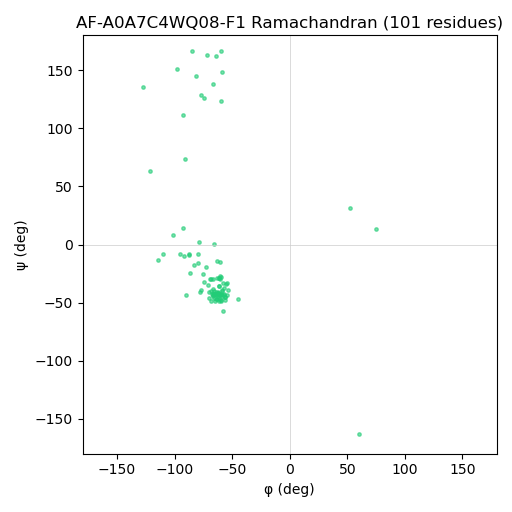TRP A 1 101 ? 1.759 -8.370 -8.565 1.00 92.94 101 TRP A C 1
ATOM 826 O O . TRP A 1 101 ? 2.833 -7.996 -8.082 1.00 92.94 101 TRP A O 1
ATOM 836 N N . LYS A 1 102 ? 1.471 -8.297 -9.869 1.00 87.81 102 LYS A N 1
ATOM 837 C CA . LYS A 1 102 ? 2.346 -7.724 -10.892 1.00 87.81 102 LYS A CA 1
ATOM 838 C C . LYS A 1 102 ? 1.579 -6.669 -11.707 1.00 87.81 102 LYS A C 1
ATOM 840 O O . LYS A 1 102 ? 0.421 -6.937 -12.038 1.00 87.81 102 LYS A O 1
ATOM 845 N N . PRO A 1 103 ? 2.195 -5.503 -11.975 1.00 86.19 103 PRO A N 1
ATOM 846 C CA . PRO A 1 103 ? 1.634 -4.448 -12.819 1.00 86.19 103 PRO A CA 1
ATOM 847 C C . PRO A 1 103 ? 1.556 -4.835 -14.298 1.00 86.19 103 PRO A C 1
ATOM 849 O O . PRO A 1 103 ? 2.317 -5.735 -14.723 1.00 86.19 103 PRO A O 1
#

Nearest PDB structures (foldseek):
  7f86-assembly1_M  TM=2.150E-01  e=3.628E+00  Halomicronema sp. R31DM

Sequence (103 aa):
MELNSEMWLERILEDESWRSGLTDEQAERLLQWALARAGPHPKETGEALRRALRRIRQAMQASREEAAMLLAEWAVPVPPEWMSWTIEERLSWMLQALSSWKP

Radius of gyration: 13.74 Å; Cα contacts (8 Å, |Δi|>4): 74; chains: 1; bounding box: 38×25×35 Å

Mean predicted aligned error: 5.14 Å

pLDDT: mean 86.79, std 12.66, range [43.81, 97.69]

Foldseek 3Di:
DPVPLVVLLVVLVVPCLLCPPHDPVLVVVLSVLLSVQCPPPVVVQVVVSSLVSNLLSDLLPDDQVSVCVSCVVVVQHRDPCSVVDDSVVSSVVVSVSCVPPHD